Protein AF-T0ZUP1-F1 (afdb_monomer_lite)

Foldseek 3Di:
DPPVCQVLVVVLLVVVCVVPVQKDKDWDADPVPGTDIDIDHPDDVRVVVSVVCCCPVSVD

Structure (mmCIF, N/CA/C/O backbone):
data_AF-T0ZUP1-F1
#
_entry.id   AF-T0ZUP1-F1
#
loop_
_atom_site.group_PDB
_atom_site.id
_atom_site.type_symbol
_atom_site.label_atom_id
_atom_site.label_alt_id
_atom_site.label_comp_id
_atom_site.label_asym_id
_atom_site.label_entity_id
_atom_site.label_seq_id
_atom_site.pdbx_PDB_ins_code
_atom_site.Cartn_x
_atom_site.Cartn_y
_atom_site.Cartn_z
_atom_site.occupancy
_atom_site.B_iso_or_equiv
_atom_site.auth_seq_id
_atom_site.auth_comp_id
_atom_site.auth_asym_id
_atom_site.auth_atom_id
_atom_site.pdbx_PDB_model_num
ATOM 1 N N . MET A 1 1 ? 4.263 10.343 -22.509 1.00 39.97 1 MET A N 1
ATOM 2 C CA . MET A 1 1 ? 5.442 9.708 -21.877 1.00 39.97 1 MET A CA 1
ATOM 3 C C . MET A 1 1 ? 4.963 9.218 -20.520 1.00 39.97 1 MET A C 1
ATOM 5 O O . MET A 1 1 ? 5.244 9.836 -19.515 1.00 39.97 1 MET A O 1
ATOM 9 N N . GLU A 1 2 ? 4.138 8.170 -20.520 1.00 45.41 2 GLU A N 1
ATOM 10 C CA . GLU A 1 2 ? 3.398 7.654 -19.346 1.00 45.41 2 GLU A CA 1
ATOM 11 C C . GLU A 1 2 ? 4.219 6.621 -18.540 1.00 45.41 2 GLU A C 1
ATOM 13 O O . GLU A 1 2 ? 3.675 5.768 -17.852 1.00 4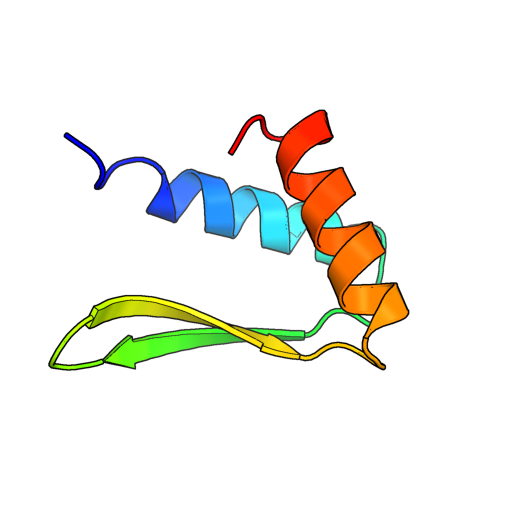5.41 2 GLU A O 1
ATOM 18 N N . GLY A 1 3 ? 5.551 6.647 -18.678 1.00 44.25 3 GLY A N 1
ATOM 19 C CA . GLY A 1 3 ? 6.472 5.704 -18.030 1.00 44.25 3 GLY A CA 1
ATOM 20 C C . GLY A 1 3 ? 7.196 6.262 -16.801 1.00 44.25 3 GLY A C 1
ATOM 21 O O . GLY A 1 3 ? 7.964 5.527 -16.184 1.00 4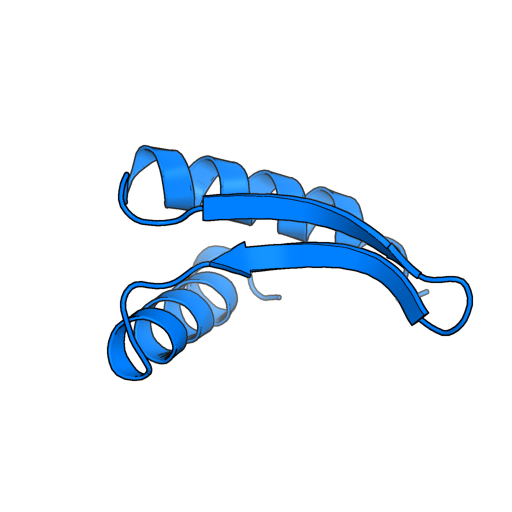4.25 3 GLY A O 1
ATOM 22 N N . ASP A 1 4 ? 6.976 7.536 -16.462 1.00 49.81 4 ASP A N 1
ATOM 23 C CA . ASP A 1 4 ? 7.654 8.229 -15.352 1.00 49.81 4 ASP A CA 1
ATOM 24 C C . ASP A 1 4 ? 6.874 8.145 -14.025 1.00 49.81 4 ASP A C 1
ATOM 26 O O . ASP A 1 4 ? 7.429 8.402 -12.961 1.00 49.81 4 ASP A O 1
ATOM 30 N N . ASP A 1 5 ? 5.616 7.696 -14.052 1.00 58.97 5 ASP A N 1
ATOM 31 C CA . ASP A 1 5 ? 4.793 7.504 -12.850 1.00 58.97 5 ASP A CA 1
ATOM 32 C C . ASP A 1 5 ? 5.147 6.232 -12.066 1.00 58.97 5 ASP A C 1
ATOM 34 O O . ASP A 1 5 ? 4.783 6.091 -10.903 1.00 58.97 5 ASP A O 1
ATOM 38 N N . LEU A 1 6 ? 5.903 5.299 -12.656 1.00 63.16 6 LEU A N 1
ATOM 39 C CA . LEU A 1 6 ? 6.307 4.053 -11.996 1.00 63.16 6 LEU A CA 1
ATOM 40 C C . LEU A 1 6 ? 7.184 4.272 -10.740 1.00 63.16 6 LEU A C 1
ATOM 42 O O . LEU A 1 6 ? 6.902 3.653 -9.707 1.00 63.16 6 LEU A O 1
ATOM 46 N N . PRO A 1 7 ? 8.230 5.127 -10.763 1.00 67.31 7 PRO A N 1
ATOM 47 C CA . PRO A 1 7 ? 8.956 5.487 -9.545 1.00 67.31 7 PRO A CA 1
ATOM 48 C C . PRO A 1 7 ? 8.087 6.270 -8.549 1.00 67.31 7 PRO A C 1
ATOM 50 O O . PRO A 1 7 ? 8.227 6.050 -7.346 1.00 67.31 7 PRO A O 1
ATOM 53 N N . GLY A 1 8 ? 7.168 7.118 -9.027 1.00 77.38 8 GLY A N 1
ATOM 54 C CA . GLY A 1 8 ? 6.225 7.855 -8.177 1.00 77.38 8 GLY A CA 1
ATOM 55 C C . GLY A 1 8 ? 5.262 6.929 -7.435 1.00 77.38 8 GLY A C 1
ATOM 56 O O . GLY A 1 8 ? 5.091 7.051 -6.225 1.00 77.38 8 GLY A O 1
ATOM 57 N N . LEU A 1 9 ? 4.718 5.930 -8.130 1.00 79.06 9 LEU A N 1
ATOM 58 C CA . LEU A 1 9 ? 3.836 4.917 -7.562 1.00 79.06 9 LEU A CA 1
ATOM 59 C C . LEU A 1 9 ? 4.553 4.077 -6.503 1.00 79.06 9 LEU A C 1
ATOM 61 O O . LEU A 1 9 ? 3.977 3.779 -5.459 1.00 79.06 9 LEU A O 1
ATOM 65 N N . ARG A 1 10 ? 5.824 3.725 -6.728 1.00 82.75 10 ARG A N 1
ATOM 66 C CA . ARG A 1 10 ? 6.621 3.018 -5.720 1.00 82.75 10 ARG A CA 1
ATOM 67 C C . ARG A 1 10 ? 6.842 3.865 -4.464 1.00 82.75 10 ARG A C 1
ATOM 69 O O . ARG A 1 10 ? 6.634 3.349 -3.369 1.00 82.75 10 ARG A O 1
ATOM 76 N N . ASP A 1 11 ? 7.255 5.127 -4.610 1.00 85.06 11 ASP A N 1
ATOM 77 C CA . ASP A 1 11 ? 7.455 6.037 -3.467 1.00 85.06 11 ASP A CA 1
ATOM 78 C C . ASP A 1 11 ? 6.147 6.241 -2.694 1.00 85.06 11 ASP A C 1
ATOM 80 O O . ASP A 1 11 ? 6.122 6.182 -1.463 1.00 85.06 11 ASP A O 1
ATOM 84 N N . ALA A 1 12 ? 5.042 6.389 -3.426 1.00 85.50 12 ALA A N 1
ATOM 85 C CA . ALA A 1 12 ? 3.710 6.518 -2.864 1.00 85.50 12 ALA A CA 1
ATOM 86 C C . ALA A 1 12 ? 3.292 5.277 -2.067 1.00 85.50 12 ALA A C 1
ATOM 88 O O . ALA A 1 12 ? 2.834 5.401 -0.932 1.00 85.50 12 ALA A O 1
ATOM 89 N N . LEU A 1 13 ? 3.505 4.077 -2.615 1.00 85.38 13 LEU A N 1
ATOM 90 C CA . LEU A 1 13 ? 3.223 2.812 -1.934 1.00 85.38 13 LEU A CA 1
ATOM 91 C C . LEU A 1 13 ? 4.128 2.590 -0.712 1.00 85.38 13 LEU A C 1
ATOM 93 O O . LEU A 1 13 ? 3.642 2.114 0.314 1.00 85.38 13 LEU A O 1
ATOM 97 N N . GLU A 1 14 ? 5.414 2.961 -0.770 1.00 86.06 14 GLU A N 1
ATOM 98 C CA . GLU A 1 14 ? 6.315 2.914 0.394 1.00 86.06 14 GLU A CA 1
ATOM 99 C C . GLU A 1 14 ? 5.853 3.871 1.503 1.00 86.06 14 GLU A C 1
ATOM 101 O O . GLU A 1 14 ? 5.778 3.469 2.668 1.00 86.06 14 GLU A O 1
ATOM 106 N N . LYS A 1 15 ? 5.458 5.102 1.156 1.00 87.06 15 LYS A N 1
ATOM 107 C CA . LYS A 1 15 ? 4.878 6.059 2.113 1.00 87.06 15 LYS A CA 1
ATOM 108 C C . LYS A 1 15 ? 3.558 5.579 2.695 1.00 87.06 15 LYS A C 1
ATOM 110 O O . LYS A 1 15 ? 3.370 5.665 3.909 1.00 87.06 15 LYS A O 1
ATOM 115 N N . LEU A 1 16 ? 2.662 5.043 1.868 1.00 85.56 16 LEU A N 1
ATOM 116 C CA . LEU A 1 16 ? 1.406 4.488 2.359 1.00 85.56 16 LEU A CA 1
ATOM 117 C C . LEU A 1 16 ? 1.655 3.319 3.303 1.00 85.56 16 LEU A C 1
ATOM 119 O O . LEU A 1 16 ? 0.999 3.241 4.331 1.00 85.56 16 LEU A O 1
ATOM 123 N N . LYS A 1 17 ? 2.632 2.456 3.012 1.00 86.69 17 LYS A N 1
ATOM 124 C CA . LYS A 1 17 ? 2.985 1.330 3.881 1.00 86.69 17 LYS A CA 1
ATOM 125 C C . LYS A 1 17 ? 3.583 1.763 5.223 1.00 86.69 17 LYS A C 1
ATOM 127 O O . LYS A 1 17 ? 3.399 1.067 6.218 1.00 86.69 17 LYS A O 1
ATOM 132 N N . LEU A 1 18 ? 4.275 2.905 5.274 1.00 85.69 18 LEU A N 1
ATOM 133 C CA . LEU A 1 18 ? 4.724 3.505 6.539 1.00 85.69 18 LEU A CA 1
ATOM 134 C C . LEU A 1 18 ? 3.545 3.979 7.401 1.00 85.69 18 LEU A C 1
ATOM 136 O O . LEU A 1 18 ? 3.626 3.907 8.626 1.00 85.69 18 LEU A O 1
ATOM 140 N N . SER A 1 19 ? 2.463 4.454 6.776 1.00 85.25 19 SER A N 1
ATOM 141 C CA . SER A 1 19 ? 1.255 4.892 7.484 1.00 85.25 19 SER A CA 1
ATOM 142 C C . SER A 1 19 ? 0.283 3.744 7.786 1.00 85.25 19 SER A C 1
ATOM 144 O O . SER A 1 19 ? -0.375 3.766 8.823 1.00 85.25 19 SER A O 1
ATOM 146 N N . ASP A 1 20 ? 0.178 2.758 6.896 1.00 83.50 20 ASP A N 1
ATOM 147 C CA . ASP A 1 20 ? -0.731 1.618 6.980 1.00 83.50 20 ASP A CA 1
ATOM 148 C C . ASP A 1 20 ? 0.051 0.311 6.789 1.00 83.50 20 ASP A C 1
ATOM 150 O O . ASP A 1 20 ? 0.326 -0.141 5.676 1.00 83.50 20 ASP A O 1
ATOM 154 N N . GLY A 1 21 ? 0.414 -0.318 7.910 1.00 83.50 21 GLY A N 1
ATOM 155 C CA . GLY A 1 21 ? 1.190 -1.564 7.917 1.00 83.50 21 GLY A CA 1
ATOM 156 C C . GLY A 1 21 ? 0.440 -2.783 7.368 1.00 83.50 21 GLY A C 1
ATOM 157 O O . GLY A 1 21 ? 1.020 -3.864 7.269 1.00 83.50 21 GLY A O 1
ATOM 158 N N . SER A 1 22 ? -0.838 -2.626 7.023 1.00 86.25 22 SER A N 1
ATOM 159 C CA . SER A 1 22 ? -1.681 -3.679 6.462 1.00 86.25 22 SER A CA 1
ATOM 160 C C . SER A 1 22 ? -1.587 -3.753 4.934 1.00 86.25 22 SER A C 1
ATOM 162 O O . SER A 1 22 ? -1.947 -4.778 4.352 1.00 86.25 22 SER A O 1
ATOM 164 N N . ILE A 1 23 ? -1.065 -2.706 4.285 1.00 87.38 23 ILE A N 1
ATOM 165 C CA . ILE A 1 23 ? -0.713 -2.735 2.866 1.00 87.38 23 ILE A CA 1
ATOM 166 C C . ILE A 1 23 ? 0.475 -3.663 2.637 1.00 87.38 23 ILE A C 1
ATOM 168 O O . ILE A 1 23 ? 1.550 -3.543 3.235 1.00 87.38 23 ILE A O 1
ATOM 172 N N . THR A 1 24 ? 0.310 -4.545 1.662 1.00 86.44 24 THR A N 1
ATOM 173 C CA . THR A 1 24 ? 1.408 -5.322 1.093 1.00 86.44 24 THR A CA 1
ATOM 174 C C . THR A 1 24 ? 1.530 -4.977 -0.379 1.00 86.44 24 THR A C 1
ATOM 176 O O . THR A 1 24 ? 0.527 -4.777 -1.055 1.00 86.44 24 THR A O 1
ATOM 179 N N . PHE A 1 25 ? 2.752 -4.853 -0.880 1.00 86.94 25 PHE A N 1
ATOM 180 C CA . PHE A 1 25 ? 2.987 -4.690 -2.305 1.00 86.94 25 PHE A C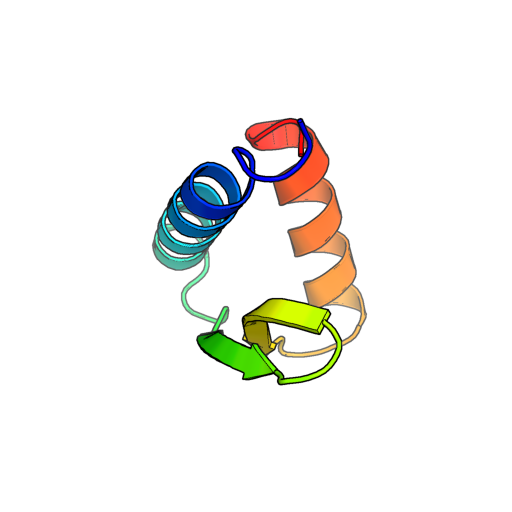A 1
ATOM 181 C C . PHE A 1 25 ? 4.266 -5.420 -2.691 1.00 86.94 25 PHE A C 1
ATOM 183 O O . PHE A 1 25 ? 5.221 -5.458 -1.911 1.00 86.94 25 PHE A O 1
ATOM 190 N N . GLU A 1 26 ? 4.272 -5.995 -3.885 1.00 85.25 26 GLU A N 1
ATOM 191 C CA . GLU A 1 26 ? 5.405 -6.716 -4.450 1.00 85.25 26 GLU A CA 1
ATOM 192 C C . GLU A 1 26 ? 5.608 -6.279 -5.905 1.00 85.25 26 GLU A C 1
ATOM 194 O O . GLU A 1 26 ? 4.627 -6.115 -6.636 1.00 85.25 26 GLU A O 1
ATOM 199 N N . PRO A 1 27 ? 6.856 -6.053 -6.349 1.00 83.88 27 PRO A N 1
ATOM 200 C CA . PRO A 1 27 ? 7.124 -5.751 -7.747 1.00 83.88 27 PRO A CA 1
ATOM 201 C C . PRO A 1 27 ? 6.770 -6.967 -8.609 1.00 83.88 27 PRO A C 1
ATOM 203 O O . PRO A 1 27 ? 7.239 -8.076 -8.356 1.00 83.88 27 PRO A O 1
ATOM 206 N N . GLU A 1 28 ? 5.957 -6.754 -9.639 1.00 82.81 28 GLU A N 1
ATOM 207 C CA . GLU A 1 28 ? 5.557 -7.792 -10.583 1.00 82.81 28 GLU A CA 1
ATOM 208 C C . GLU A 1 28 ? 5.824 -7.320 -12.012 1.00 82.81 28 GLU A C 1
ATOM 210 O O . GLU A 1 28 ? 5.311 -6.298 -12.466 1.00 82.81 28 GLU A O 1
ATOM 215 N N . THR A 1 29 ? 6.636 -8.082 -12.740 1.00 77.12 29 THR A N 1
ATOM 216 C CA . THR A 1 29 ? 6.901 -7.871 -14.162 1.00 77.12 29 THR A CA 1
ATOM 217 C C . THR A 1 29 ? 6.097 -8.854 -14.987 1.00 77.12 29 THR A C 1
ATOM 219 O O . THR A 1 29 ? 6.310 -10.063 -14.927 1.00 77.12 29 THR A O 1
ATOM 222 N N . SER A 1 30 ? 5.180 -8.332 -15.795 1.00 73.19 30 SER A N 1
ATOM 223 C CA . SER A 1 30 ? 4.368 -9.135 -16.699 1.00 73.19 30 SER A CA 1
ATOM 224 C C . SER A 1 30 ? 4.785 -8.896 -18.144 1.00 73.19 30 SER A C 1
ATOM 226 O O . SER A 1 30 ? 4.969 -7.760 -18.577 1.00 73.19 30 SER A O 1
ATOM 228 N N . ALA A 1 31 ? 4.895 -9.973 -18.922 1.00 70.62 31 ALA A N 1
ATOM 229 C CA . ALA A 1 31 ? 5.330 -9.907 -20.317 1.00 70.62 31 ALA A CA 1
ATOM 230 C C . ALA A 1 31 ? 4.378 -9.095 -21.223 1.00 70.62 31 ALA A C 1
ATOM 232 O O . ALA A 1 31 ? 4.806 -8.615 -22.267 1.00 70.62 31 ALA A O 1
ATOM 233 N N . ALA A 1 32 ? 3.107 -8.940 -20.830 1.00 72.62 32 ALA A N 1
ATOM 234 C CA . ALA A 1 32 ? 2.085 -8.235 -21.612 1.00 72.62 32 ALA A CA 1
ATOM 235 C C . ALA A 1 32 ? 1.810 -6.796 -21.139 1.00 72.62 32 ALA A C 1
ATOM 237 O O . 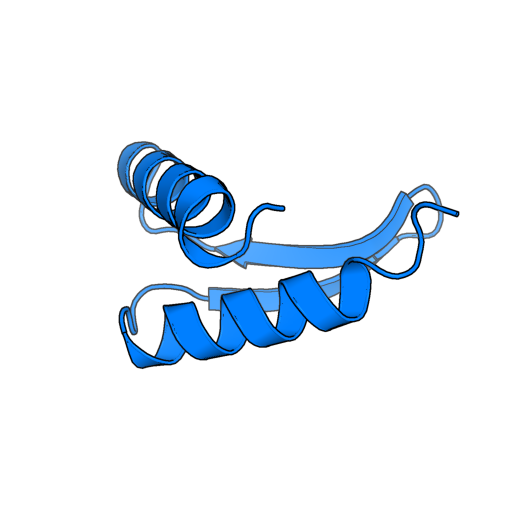ALA A 1 32 ? 1.473 -5.943 -21.953 1.00 72.62 32 ALA A O 1
ATOM 238 N N . LEU A 1 33 ? 1.934 -6.533 -19.835 1.00 66.56 33 LEU A N 1
ATOM 239 C CA . LEU A 1 33 ? 1.610 -5.238 -19.215 1.00 66.56 33 LEU A CA 1
ATOM 240 C C . LEU A 1 33 ? 2.860 -4.429 -18.831 1.00 66.56 33 LEU A C 1
ATOM 242 O O . LEU A 1 33 ? 2.749 -3.254 -18.504 1.00 66.56 33 LEU A O 1
ATOM 246 N N . GLY A 1 34 ? 4.049 -5.031 -18.898 1.00 73.94 34 GLY A N 1
ATOM 247 C CA . GLY A 1 34 ? 5.295 -4.395 -18.489 1.00 73.94 34 GLY A CA 1
ATOM 248 C C . GLY A 1 34 ? 5.550 -4.513 -16.985 1.00 73.94 34 GLY A C 1
ATOM 249 O O . GLY A 1 34 ? 5.209 -5.514 -16.350 1.00 73.94 34 GLY A O 1
ATOM 250 N N . PHE A 1 35 ? 6.222 -3.511 -16.425 1.00 71.38 35 PHE A N 1
ATOM 251 C CA . PHE A 1 35 ? 6.606 -3.466 -15.015 1.00 71.38 35 PHE A CA 1
ATOM 252 C C . PHE A 1 35 ? 5.473 -2.852 -14.188 1.00 71.38 35 PHE A C 1
ATOM 254 O O . PHE A 1 35 ? 5.000 -1.766 -14.513 1.00 71.38 35 PHE A O 1
ATOM 261 N N . GLY A 1 36 ? 5.051 -3.524 -13.121 1.00 79.69 36 GLY A N 1
ATOM 262 C CA . GLY A 1 36 ? 4.002 -3.049 -12.227 1.00 79.69 36 GLY A CA 1
ATOM 263 C C . GLY A 1 36 ? 4.209 -3.517 -10.791 1.00 79.69 36 GLY A C 1
ATOM 264 O O . GLY A 1 36 ? 5.259 -4.051 -10.425 1.00 79.69 36 GLY A O 1
ATOM 265 N N . PHE A 1 37 ? 3.186 -3.307 -9.967 1.00 81.50 37 PHE A N 1
ATOM 266 C CA . PHE A 1 37 ? 3.175 -3.725 -8.571 1.00 81.50 37 PHE A CA 1
ATOM 267 C C . PHE A 1 37 ? 1.896 -4.495 -8.282 1.00 81.50 37 PHE A C 1
ATOM 269 O O . PHE A 1 37 ? 0.796 -4.064 -8.629 1.00 81.50 37 PHE A O 1
ATOM 276 N N . ARG A 1 38 ? 2.044 -5.638 -7.622 1.00 86.06 38 ARG A N 1
ATOM 277 C CA . ARG A 1 38 ? 0.930 -6.374 -7.048 1.00 86.06 38 ARG A CA 1
ATOM 278 C C . ARG A 1 38 ? 0.702 -5.858 -5.639 1.00 86.06 38 ARG A C 1
ATOM 280 O O . ARG A 1 38 ? 1.567 -6.040 -4.792 1.00 86.06 38 ARG A O 1
ATOM 287 N N . CYS A 1 39 ? -0.455 -5.258 -5.388 1.00 86.75 39 CYS A N 1
ATOM 288 C CA . CYS A 1 39 ? -0.846 -4.785 -4.062 1.00 86.75 39 CYS A CA 1
ATOM 289 C C . CYS A 1 39 ? -1.845 -5.758 -3.417 1.00 86.75 39 CYS A C 1
ATOM 291 O O . CYS A 1 39 ? -2.816 -6.172 -4.051 1.00 86.75 39 CYS A O 1
ATOM 293 N N . GLY A 1 40 ? -1.607 -6.125 -2.161 1.00 87.81 40 GLY A N 1
ATOM 294 C CA . GLY A 1 40 ? -2.504 -6.913 -1.324 1.00 87.81 40 GLY A CA 1
ATOM 295 C C . GLY A 1 40 ? -3.196 -6.031 -0.288 1.00 87.81 40 GLY A C 1
ATOM 296 O O . GLY A 1 40 ? -2.538 -5.313 0.468 1.00 87.81 40 GLY A O 1
ATOM 297 N N . PHE A 1 41 ? -4.526 -6.121 -0.248 1.00 88.38 41 PHE A N 1
ATOM 298 C CA . PHE A 1 41 ? -5.406 -5.346 0.628 1.00 88.38 41 PHE A CA 1
ATOM 299 C C . PHE A 1 41 ? -6.274 -6.282 1.479 1.00 88.38 41 PHE A C 1
ATOM 301 O O . PHE A 1 41 ? -6.599 -7.387 1.046 1.00 88.38 41 PHE A O 1
ATOM 308 N N . LEU A 1 42 ? -6.725 -5.831 2.656 1.00 87.19 42 LEU A N 1
ATOM 309 C CA . LEU A 1 42 ? -7.615 -6.631 3.520 1.00 87.19 42 LEU A CA 1
ATOM 310 C C . LEU A 1 42 ? -9.040 -6.811 2.974 1.00 87.19 42 LEU A C 1
ATOM 312 O O . LEU A 1 42 ? -9.798 -7.634 3.483 1.00 87.19 42 LEU A O 1
ATOM 316 N N . GLY A 1 43 ? -9.428 -6.039 1.962 1.00 90.19 43 GLY A N 1
ATOM 317 C CA . GLY A 1 43 ? -10.744 -6.123 1.345 1.00 90.19 43 GLY A CA 1
ATOM 318 C C . GLY A 1 43 ? -11.000 -4.979 0.372 1.00 90.19 43 GLY A C 1
ATOM 319 O O . GLY A 1 43 ? -10.151 -4.109 0.171 1.00 90.19 43 GLY A O 1
ATOM 320 N N . LEU A 1 44 ? -12.204 -4.965 -0.201 1.00 90.00 44 LEU A N 1
ATOM 321 C CA . LEU A 1 44 ? -12.608 -3.989 -1.220 1.00 90.00 44 LEU A CA 1
ATOM 322 C C . LEU A 1 44 ? -12.591 -2.546 -0.694 1.00 90.00 44 LEU A C 1
ATOM 324 O O . LEU A 1 44 ? -12.101 -1.653 -1.371 1.00 90.00 44 LEU A O 1
ATOM 328 N N . LEU A 1 45 ? -13.058 -2.322 0.540 1.00 91.38 45 LEU A N 1
ATOM 329 C CA . LEU A 1 45 ? -13.050 -0.986 1.141 1.00 91.38 45 LEU A CA 1
ATOM 330 C C . LEU A 1 45 ? -11.627 -0.466 1.369 1.00 91.38 45 LEU A C 1
ATOM 332 O O . LEU A 1 45 ? -11.356 0.710 1.159 1.00 91.38 45 LEU A O 1
ATOM 336 N N . HIS A 1 46 ? -10.716 -1.347 1.787 1.00 89.38 46 HIS A N 1
ATOM 337 C CA . HIS A 1 46 ? -9.320 -0.977 1.984 1.00 89.38 46 HIS A CA 1
ATOM 338 C C . HIS A 1 46 ? -8.708 -0.531 0.650 1.00 89.38 46 HIS A C 1
ATOM 340 O O . HIS A 1 46 ? -8.066 0.511 0.597 1.00 89.38 46 HIS A O 1
ATOM 346 N N . MET A 1 47 ? -8.966 -1.264 -0.438 1.00 88.62 47 MET A N 1
ATOM 347 C CA . MET A 1 47 ? -8.519 -0.868 -1.775 1.00 88.62 47 MET A CA 1
ATOM 348 C C . MET A 1 47 ? -9.042 0.522 -2.169 1.00 88.62 47 MET A C 1
ATOM 350 O O . MET A 1 47 ? -8.262 1.338 -2.646 1.00 88.62 47 MET A O 1
ATOM 354 N N . GLU A 1 48 ? -10.327 0.809 -1.953 1.00 90.00 48 GLU A N 1
ATOM 355 C CA . GLU A 1 48 ? -10.925 2.111 -2.294 1.00 90.00 48 GLU A CA 1
ATOM 356 C C . GLU A 1 48 ? -10.288 3.265 -1.506 1.00 90.00 48 GLU A C 1
ATOM 358 O O . GLU A 1 48 ? -9.946 4.291 -2.090 1.00 90.00 48 GLU A O 1
ATOM 363 N N . ILE A 1 49 ? -10.062 3.084 -0.197 1.00 89.50 49 ILE A N 1
ATOM 364 C CA . ILE A 1 49 ? -9.390 4.086 0.646 1.00 89.50 49 ILE A CA 1
ATOM 365 C C . ILE A 1 49 ? -7.968 4.332 0.141 1.00 89.50 49 ILE A C 1
ATOM 367 O O . ILE A 1 49 ? -7.542 5.477 0.018 1.00 89.50 49 ILE A O 1
ATOM 371 N N . VAL A 1 50 ? -7.236 3.263 -0.168 1.00 87.62 50 VAL A N 1
ATOM 372 C CA . VAL A 1 50 ? -5.858 3.351 -0.656 1.00 87.62 50 VAL A CA 1
ATOM 373 C C . VAL A 1 50 ? -5.790 4.013 -2.027 1.00 87.62 50 VAL A C 1
ATOM 375 O O . VAL A 1 50 ? -4.920 4.853 -2.246 1.00 87.62 50 VAL A O 1
ATOM 378 N N . ARG A 1 51 ? -6.727 3.698 -2.927 1.00 86.19 51 ARG A N 1
ATOM 379 C CA . ARG A 1 51 ? -6.824 4.358 -4.230 1.00 86.19 51 ARG A CA 1
ATOM 380 C C . ARG A 1 51 ? -7.083 5.851 -4.068 1.00 86.19 51 ARG A C 1
ATOM 382 O O . ARG A 1 51 ? -6.317 6.645 -4.597 1.00 86.19 51 ARG A O 1
ATOM 389 N N . GLU A 1 52 ? -8.081 6.241 -3.272 1.00 89.50 52 GLU A N 1
ATOM 390 C CA . GLU A 1 52 ? -8.383 7.662 -3.054 1.00 89.50 52 GLU A CA 1
ATOM 391 C C . GLU A 1 52 ? -7.199 8.400 -2.407 1.00 89.50 52 GLU A C 1
ATOM 393 O O . GLU A 1 52 ? -6.925 9.557 -2.727 1.00 89.50 52 GLU A O 1
ATOM 398 N N . ARG A 1 53 ? -6.463 7.730 -1.515 1.00 88.06 53 ARG A N 1
ATOM 399 C CA . ARG A 1 53 ? -5.242 8.266 -0.905 1.00 88.06 53 ARG A CA 1
ATOM 400 C C . ARG A 1 53 ? -4.147 8.502 -1.9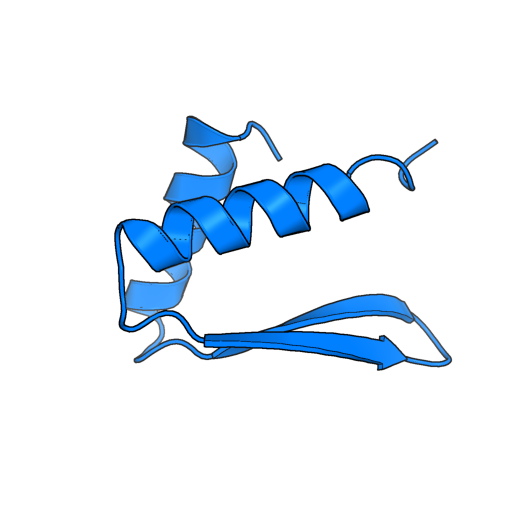36 1.00 88.06 53 ARG A C 1
ATOM 402 O O . ARG A 1 53 ? -3.554 9.574 -1.927 1.00 88.06 53 ARG A O 1
ATOM 409 N N . LEU A 1 54 ? -3.915 7.550 -2.835 1.00 84.12 54 LEU A N 1
ATOM 410 C CA . LEU A 1 54 ? -2.953 7.696 -3.927 1.00 84.12 54 LEU A CA 1
ATOM 411 C C . LEU A 1 54 ? -3.335 8.854 -4.863 1.00 84.12 54 LEU A C 1
ATOM 413 O O . LEU A 1 54 ? -2.507 9.731 -5.107 1.00 84.12 54 LEU A O 1
ATOM 417 N N . GLU A 1 55 ? -4.600 8.925 -5.283 1.00 84.81 55 GLU A N 1
ATOM 418 C CA . GLU A 1 55 ? -5.111 9.992 -6.158 1.00 84.81 55 GLU A CA 1
ATOM 419 C C . GLU A 1 55 ? -5.006 11.382 -5.496 1.00 84.81 55 GLU A C 1
ATOM 421 O O . GLU A 1 55 ? -4.669 12.371 -6.148 1.00 84.81 55 GLU A O 1
ATOM 426 N N . ARG A 1 56 ? -5.268 11.491 -4.183 1.00 85.25 56 ARG A N 1
ATOM 427 C CA . ARG A 1 56 ? -5.231 12.780 -3.465 1.00 85.25 56 ARG A CA 1
ATOM 428 C C . ARG A 1 56 ? -3.841 13.212 -3.014 1.00 85.25 56 ARG A C 1
ATOM 430 O O . ARG A 1 56 ? -3.530 14.395 -3.101 1.00 85.25 56 ARG A O 1
ATOM 437 N N . GLU A 1 57 ? -3.056 12.301 -2.444 1.00 80.81 57 GLU A N 1
ATOM 438 C CA . GLU A 1 57 ? -1.761 12.634 -1.833 1.00 80.81 57 GLU A CA 1
ATOM 439 C C . GLU A 1 57 ? -0.622 12.646 -2.855 1.00 80.81 57 GLU A C 1
ATOM 441 O O . GLU A 1 57 ? 0.328 1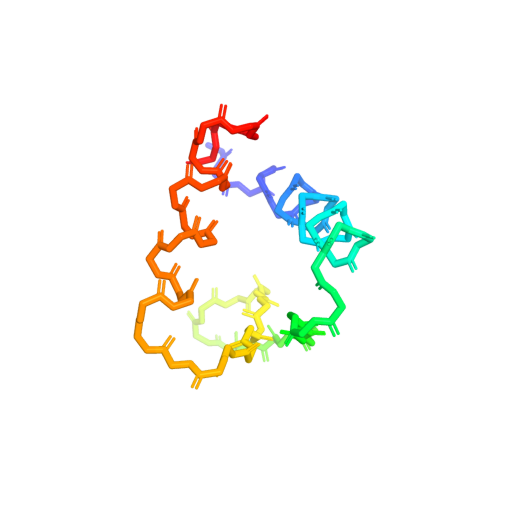3.409 -2.691 1.00 80.81 57 GLU A O 1
ATOM 446 N N . PHE A 1 58 ? -0.725 11.842 -3.916 1.00 77.81 58 PHE A N 1
ATOM 447 C CA . PHE A 1 58 ? 0.343 11.662 -4.903 1.00 77.81 58 PHE A CA 1
ATOM 448 C C . PHE A 1 58 ? -0.053 12.099 -6.314 1.00 77.81 58 PHE A C 1
ATOM 450 O O . PHE A 1 58 ? 0.808 12.153 -7.184 1.00 77.81 58 PHE A O 1
ATOM 457 N N . ASN A 1 59 ? -1.323 12.472 -6.512 1.00 72.25 59 ASN A N 1
ATOM 458 C CA . ASN A 1 59 ? -1.880 12.983 -7.767 1.00 72.25 59 ASN A CA 1
ATOM 459 C C . ASN A 1 59 ? -1.615 12.082 -8.989 1.00 72.25 59 ASN A C 1
ATOM 461 O O . ASN A 1 59 ? -1.468 12.580 -10.103 1.00 72.25 59 ASN A O 1
ATOM 465 N N . LEU A 1 60 ? -1.566 10.772 -8.722 1.00 66.81 60 LEU A N 1
ATOM 466 C CA . LEU A 1 60 ? -1.476 9.669 -9.682 1.00 66.81 60 LEU A CA 1
ATOM 467 C C . LEU A 1 60 ? -2.844 9.331 -10.282 1.00 66.81 60 LEU A C 1
ATOM 469 O O . LEU A 1 60 ? -3.850 9.480 -9.550 1.00 66.81 60 LEU A O 1
#

InterPro domains:
  IPR006297 Elongation factor 4 [PTHR43512] (2-59)
  IPR035647 EF-G domain III/V-like [SSF54980] (3-60)

Secondary structure (DSSP, 8-state):
-TTSHHHHHHHHHHHHHHH-TT-EEEEEEETTTEEEEEEE-SSHHHHHHHHHHHHHHT--

Radius of gyration: 11.68 Å; chains: 1; bounding box: 22×23×30 Å

pLDDT: mean 79.69, std 11.87, range [39.97, 91.38]

Sequence (60 aa):
MEGDDLPGLRDALEKLKLSDGSITFEPETSAALGFGFRCGFLGLLHMEIVRERLEREFNL

Organism: NCBI:txid410659